Protein AF-A0A962W8J0-F1 (afdb_monomer_lite)

Radius of gyration: 10.79 Å; chains: 1; bounding box: 28×18×29 Å

Sequence (44 aa):
MTKLRIAVLGGGSWGTTVASLVTRNAPVTLWARNPATVEEINTR

pLDDT: mean 94.42, std 6.65, range [62.19, 97.88]

Structure (mmCIF, N/CA/C/O backbone):
data_AF-A0A962W8J0-F1
#
_entry.id   AF-A0A962W8J0-F1
#
loop_
_atom_site.group_PDB
_atom_site.id
_atom_site.type_symbol
_atom_site.label_atom_id
_atom_site.label_alt_id
_atom_site.label_comp_id
_atom_site.label_asym_id
_atom_site.label_entity_id
_atom_site.label_seq_id
_atom_site.pdbx_PDB_ins_code
_atom_site.Cartn_x
_atom_site.Cartn_y
_atom_site.Cartn_z
_atom_site.occupancy
_atom_site.B_iso_or_equiv
_atom_site.auth_seq_id
_atom_site.auth_comp_id
_atom_site.auth_asym_id
_atom_site.auth_atom_id
_atom_site.pdbx_PDB_model_num
ATOM 1 N N . MET A 1 1 ? -19.549 -0.682 17.207 1.00 62.19 1 MET A N 1
ATOM 2 C CA . MET A 1 1 ? -18.202 -0.068 17.148 1.00 62.19 1 MET A CA 1
ATOM 3 C C . MET A 1 1 ? -17.882 0.230 15.692 1.00 62.19 1 MET A C 1
ATOM 5 O O . MET A 1 1 ? -18.148 -0.622 14.852 1.00 62.19 1 MET A O 1
ATOM 9 N N . THR A 1 2 ? -17.392 1.425 15.367 1.00 72.75 2 THR A N 1
ATOM 10 C CA . THR A 1 2 ? -16.980 1.773 13.999 1.00 72.75 2 THR A CA 1
ATOM 11 C C . THR A 1 2 ? -15.700 1.019 13.636 1.00 72.75 2 THR A C 1
ATOM 13 O O . THR A 1 2 ? -14.750 0.978 14.415 1.00 72.75 2 THR A O 1
ATOM 16 N N . LYS A 1 3 ? -15.676 0.379 12.463 1.00 83.88 3 LYS A N 1
ATOM 17 C CA . LYS A 1 3 ? -14.495 -0.341 11.970 1.00 83.88 3 LYS A CA 1
ATOM 18 C C . LYS A 1 3 ? -13.446 0.688 11.540 1.00 83.88 3 LYS A C 1
ATOM 20 O O . LYS A 1 3 ? -13.708 1.466 10.624 1.00 83.88 3 LYS A O 1
ATOM 25 N N . LEU A 1 4 ? -12.291 0.711 12.208 1.00 94.56 4 LEU A N 1
ATOM 26 C CA . LEU A 1 4 ? -11.184 1.608 11.865 1.00 94.56 4 LEU A CA 1
ATOM 27 C C . LEU A 1 4 ? -10.716 1.319 10.429 1.00 94.56 4 LEU A C 1
ATOM 29 O O . LEU A 1 4 ? -10.526 0.159 10.073 1.00 94.56 4 LEU A O 1
ATOM 33 N N . ARG A 1 5 ? -10.559 2.356 9.601 1.00 95.81 5 ARG A N 1
ATOM 34 C CA . ARG A 1 5 ? -10.054 2.258 8.221 1.00 95.81 5 ARG A CA 1
ATOM 35 C C . ARG A 1 5 ? -8.799 3.102 8.103 1.00 95.81 5 ARG A C 1
ATOM 37 O O . ARG A 1 5 ? -8.804 4.251 8.534 1.00 95.81 5 ARG A O 1
ATOM 44 N N . ILE A 1 6 ? -7.744 2.533 7.533 1.00 97.19 6 ILE A N 1
ATOM 45 C CA . ILE A 1 6 ? -6.415 3.145 7.538 1.00 97.19 6 ILE A CA 1
ATOM 46 C C . ILE A 1 6 ? -5.934 3.325 6.103 1.00 97.19 6 ILE A C 1
ATOM 48 O O . ILE A 1 6 ? -6.067 2.427 5.275 1.00 97.19 6 ILE A O 1
ATOM 52 N N . ALA A 1 7 ? -5.366 4.493 5.813 1.00 97.88 7 ALA A N 1
ATOM 53 C CA . ALA A 1 7 ? -4.679 4.767 4.560 1.00 97.88 7 ALA A CA 1
ATOM 54 C C . ALA A 1 7 ? -3.188 4.978 4.839 1.00 97.88 7 ALA A C 1
ATOM 56 O O . ALA A 1 7 ? -2.830 5.778 5.701 1.00 97.88 7 ALA A O 1
ATOM 57 N N . VAL A 1 8 ? -2.329 4.272 4.104 1.00 97.75 8 VAL A N 1
ATOM 58 C CA . VAL A 1 8 ? -0.875 4.468 4.139 1.00 97.75 8 VAL A CA 1
ATOM 59 C C . VAL A 1 8 ? -0.456 5.129 2.833 1.00 97.75 8 VAL A C 1
ATOM 61 O O . VAL A 1 8 ? -0.751 4.611 1.759 1.00 97.75 8 VAL A O 1
ATOM 64 N N . LEU A 1 9 ? 0.211 6.280 2.913 1.00 97.25 9 LEU A N 1
ATOM 65 C CA . LEU A 1 9 ? 0.671 7.026 1.743 1.00 97.25 9 LEU A CA 1
ATOM 66 C C . LEU A 1 9 ? 2.154 6.734 1.490 1.00 97.25 9 LEU A C 1
ATOM 68 O O . LEU A 1 9 ? 3.018 7.186 2.235 1.00 97.25 9 LEU A O 1
ATOM 72 N N . GLY A 1 10 ? 2.435 5.991 0.421 1.00 96.06 10 GLY A N 1
ATOM 73 C CA . GLY A 1 10 ? 3.773 5.630 -0.042 1.00 96.06 10 GLY A CA 1
ATOM 74 C C . GLY A 1 10 ? 4.018 4.120 -0.033 1.00 96.06 10 GLY A C 1
ATOM 75 O O . GLY A 1 10 ? 4.193 3.527 1.021 1.00 96.06 10 GLY A O 1
ATOM 76 N N . GLY A 1 11 ? 4.132 3.500 -1.211 1.00 94.94 11 GLY A N 1
ATOM 77 C CA . GLY A 1 11 ? 4.452 2.071 -1.385 1.00 94.94 11 GLY A CA 1
ATOM 78 C C . GLY A 1 11 ? 5.939 1.708 -1.277 1.00 94.94 11 GLY A C 1
ATOM 79 O O . GLY A 1 11 ? 6.371 0.754 -1.907 1.00 94.94 11 GLY A O 1
ATOM 80 N N . GLY A 1 12 ? 6.741 2.489 -0.546 1.00 94.00 12 GLY A N 1
ATOM 81 C CA . GLY A 1 12 ? 8.157 2.179 -0.302 1.00 94.00 12 GLY A CA 1
ATOM 82 C C . GLY A 1 12 ? 8.348 1.138 0.807 1.00 94.00 12 GLY A C 1
ATOM 83 O O . GLY A 1 12 ? 7.374 0.656 1.385 1.00 94.00 12 GLY A O 1
ATOM 84 N N . SER A 1 13 ? 9.601 0.837 1.162 1.00 93.88 13 SER A N 1
ATOM 85 C CA . SER A 1 13 ? 9.948 -0.168 2.187 1.00 93.88 13 SER A CA 1
ATOM 86 C C . SER A 1 13 ? 9.223 0.049 3.520 1.00 93.88 13 SER A C 1
ATOM 88 O O . SER A 1 13 ? 8.645 -0.878 4.080 1.00 93.88 13 SER A O 1
ATOM 90 N N . TRP A 1 14 ? 9.179 1.286 4.013 1.00 95.88 14 TRP A N 1
ATOM 91 C CA . TRP A 1 14 ? 8.502 1.600 5.271 1.00 95.88 14 TRP A CA 1
ATOM 92 C C . TRP A 1 14 ? 6.976 1.577 5.168 1.00 95.88 14 TRP A C 1
ATOM 94 O O . TRP A 1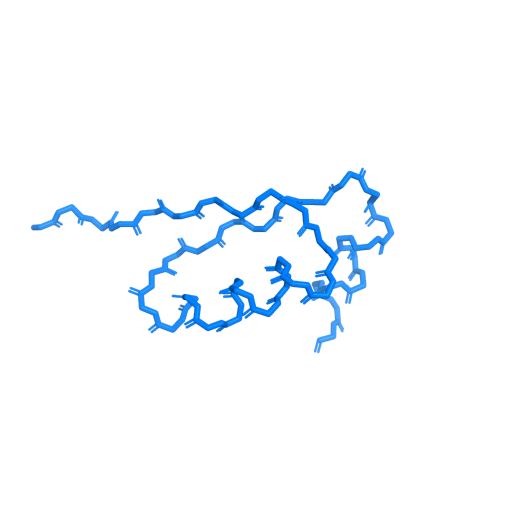 14 ? 6.318 1.050 6.060 1.00 95.88 14 TRP A O 1
ATOM 104 N N . GLY A 1 15 ? 6.391 2.109 4.092 1.00 96.81 15 GLY A N 1
ATOM 105 C CA . GLY A 1 15 ? 4.933 2.141 3.954 1.00 96.81 15 GLY A CA 1
ATOM 106 C C . GLY A 1 15 ? 4.329 0.753 3.740 1.00 96.81 15 GLY A C 1
ATOM 107 O O . GLY A 1 15 ? 3.314 0.426 4.351 1.00 96.81 15 GLY A O 1
ATOM 108 N N . THR A 1 16 ? 5.002 -0.108 2.974 1.00 96.44 16 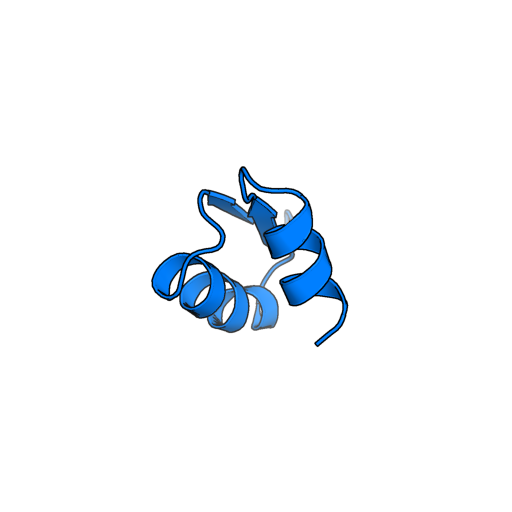THR A N 1
ATOM 109 C CA . THR A 1 16 ? 4.640 -1.531 2.853 1.00 96.44 16 THR A CA 1
ATOM 110 C C . THR A 1 16 ? 4.809 -2.273 4.181 1.00 96.44 16 THR A C 1
ATOM 112 O O . THR A 1 16 ? 3.901 -2.998 4.586 1.00 96.44 16 THR A O 1
ATOM 115 N N . THR A 1 17 ? 5.900 -2.027 4.918 1.00 96.94 17 THR A N 1
ATOM 116 C CA . THR A 1 17 ? 6.119 -2.607 6.259 1.00 96.94 17 THR A CA 1
ATOM 117 C C . THR A 1 17 ? 4.995 -2.234 7.225 1.00 96.94 17 THR A C 1
ATOM 119 O O . THR A 1 17 ? 4.396 -3.106 7.855 1.00 96.94 17 THR A O 1
ATOM 122 N N . VAL A 1 18 ? 4.652 -0.948 7.321 1.00 97.38 18 VAL A N 1
ATOM 123 C CA . VAL A 1 18 ? 3.574 -0.478 8.202 1.00 97.38 18 VAL A CA 1
ATOM 124 C C . VAL A 1 18 ? 2.225 -1.048 7.763 1.00 97.38 18 VAL A C 1
ATOM 126 O O . VAL A 1 18 ? 1.480 -1.550 8.603 1.00 97.38 18 VAL A O 1
ATOM 129 N N . ALA A 1 19 ? 1.916 -1.034 6.462 1.00 97.31 19 ALA A N 1
ATOM 130 C CA . ALA A 1 19 ? 0.677 -1.608 5.941 1.00 97.31 19 ALA A CA 1
ATOM 131 C C . ALA A 1 19 ? 0.543 -3.103 6.289 1.00 97.31 19 ALA A C 1
ATOM 133 O O . ALA A 1 19 ? -0.523 -3.5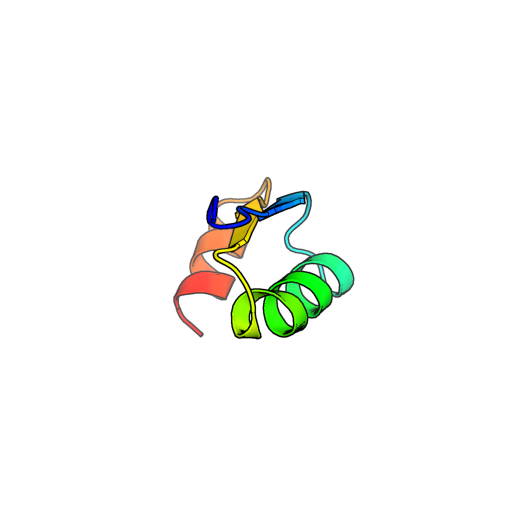31 6.735 1.00 97.31 19 ALA A O 1
ATOM 134 N N . SER A 1 20 ? 1.633 -3.868 6.171 1.00 96.25 20 SER A N 1
ATOM 135 C CA . SER A 1 20 ? 1.692 -5.296 6.511 1.00 96.25 20 SER A CA 1
ATOM 136 C C . SER A 1 20 ? 1.453 -5.569 8.002 1.00 96.25 20 SER A C 1
ATOM 138 O O . SER A 1 20 ? 0.726 -6.492 8.370 1.00 96.25 20 SER A O 1
ATOM 140 N N . LEU A 1 21 ? 1.984 -4.728 8.894 1.00 97.12 21 LEU A N 1
ATOM 141 C CA . LEU A 1 21 ? 1.739 -4.869 10.334 1.00 97.12 21 LEU A CA 1
ATOM 142 C C . LEU A 1 21 ? 0.293 -4.518 10.711 1.00 97.12 21 LEU A C 1
ATOM 144 O O . LEU A 1 21 ? -0.338 -5.206 11.518 1.00 97.12 21 LEU A O 1
ATOM 148 N N . VAL A 1 22 ? -0.240 -3.447 10.125 1.00 96.62 22 VAL A N 1
ATOM 149 C CA . VAL A 1 22 ? -1.531 -2.867 10.508 1.00 96.62 22 VAL A CA 1
ATOM 150 C C . VAL A 1 22 ? -2.718 -3.651 9.939 1.00 96.62 22 VAL A C 1
ATOM 152 O O . VAL A 1 22 ? -3.741 -3.774 10.620 1.00 96.62 22 VAL A O 1
ATOM 155 N N . THR A 1 23 ? -2.582 -4.246 8.747 1.00 96.00 23 THR A N 1
ATOM 156 C CA . THR A 1 23 ? -3.663 -5.006 8.084 1.00 96.00 23 THR A CA 1
ATOM 157 C C . THR A 1 23 ? -4.178 -6.189 8.919 1.00 96.00 23 THR A C 1
ATOM 159 O O . THR A 1 23 ? -5.323 -6.613 8.785 1.00 96.00 23 THR A O 1
ATOM 162 N N . ARG A 1 24 ? -3.372 -6.668 9.879 1.00 95.31 24 ARG A N 1
ATOM 163 C CA . ARG A 1 24 ? -3.752 -7.711 10.848 1.00 95.31 24 ARG A CA 1
ATOM 164 C C . ARG A 1 24 ? -4.892 -7.294 11.787 1.00 95.31 24 ARG A C 1
ATOM 166 O O . ARG A 1 24 ? -5.532 -8.163 12.367 1.00 95.31 24 ARG A O 1
ATOM 173 N N . ASN A 1 25 ? -5.130 -5.990 11.956 1.00 95.25 25 ASN A N 1
ATOM 174 C CA . ASN A 1 25 ? -6.086 -5.444 12.927 1.00 95.25 25 ASN A CA 1
ATOM 175 C C . ASN A 1 25 ? -7.170 -4.558 12.294 1.00 95.25 25 ASN A C 1
ATOM 177 O O . ASN A 1 25 ? -8.229 -4.362 12.891 1.00 95.25 25 ASN A O 1
ATOM 181 N N . ALA A 1 26 ? -6.927 -4.000 11.106 1.00 96.12 26 ALA A N 1
ATOM 182 C CA . ALA A 1 26 ? -7.856 -3.089 10.445 1.00 96.12 26 ALA A CA 1
ATOM 183 C C . ALA A 1 26 ? -7.692 -3.123 8.917 1.00 96.12 26 ALA A C 1
ATOM 185 O O . ALA A 1 26 ? -6.581 -3.322 8.437 1.00 96.12 26 ALA A O 1
ATOM 186 N N . PRO A 1 27 ? -8.758 -2.875 8.134 1.00 96.44 27 PRO A N 1
ATOM 187 C CA . PRO A 1 27 ? -8.637 -2.657 6.696 1.00 96.44 27 PRO A CA 1
ATOM 188 C C . PRO A 1 27 ? -7.670 -1.513 6.365 1.00 96.44 27 PRO A C 1
ATOM 190 O O . PRO A 1 27 ? -7.856 -0.382 6.831 1.00 96.44 27 PRO A O 1
ATOM 193 N N . VAL A 1 28 ? -6.678 -1.807 5.521 1.00 97.31 28 VAL A N 1
ATOM 194 C CA . VAL A 1 28 ? -5.661 -0.856 5.056 1.00 97.31 28 VAL A CA 1
ATOM 195 C C . VAL A 1 28 ? -5.771 -0.658 3.545 1.00 97.31 28 VAL A C 1
ATOM 197 O O . VAL A 1 28 ? -5.855 -1.625 2.793 1.00 97.31 28 VAL A O 1
ATOM 200 N N . THR A 1 29 ? -5.712 0.595 3.094 1.00 97.44 29 THR A N 1
ATOM 201 C CA . THR A 1 29 ? -5.429 0.952 1.698 1.00 97.44 29 THR A CA 1
ATOM 202 C C . THR A 1 29 ? -4.023 1.542 1.611 1.00 97.44 29 THR A C 1
ATOM 204 O O . THR A 1 29 ? -3.759 2.604 2.178 1.00 97.44 29 THR A O 1
ATOM 207 N N . LEU A 1 30 ? -3.120 0.864 0.902 1.00 97.81 30 LEU A N 1
ATOM 208 C CA . LEU A 1 30 ? -1.777 1.365 0.615 1.00 97.81 30 LEU A CA 1
ATOM 209 C C . LEU A 1 30 ? -1.779 2.114 -0.721 1.00 97.81 30 LEU A C 1
ATOM 211 O O . LEU A 1 30 ? -2.091 1.545 -1.762 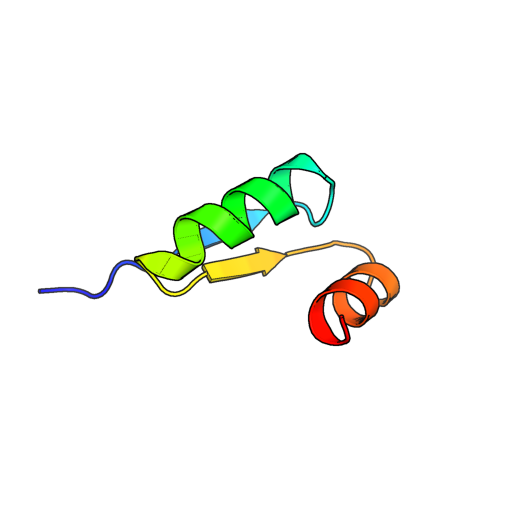1.00 97.81 30 LEU A O 1
ATOM 215 N N . TRP A 1 31 ? -1.414 3.390 -0.689 1.00 97.69 31 TRP A N 1
ATOM 216 C CA . TRP A 1 31 ? -1.301 4.232 -1.871 1.00 97.69 31 TRP A CA 1
ATOM 217 C C . TRP A 1 31 ? 0.148 4.302 -2.329 1.00 97.69 31 TRP A C 1
ATOM 219 O O . TRP A 1 31 ? 1.033 4.689 -1.567 1.00 97.69 31 TRP A O 1
ATOM 229 N N . ALA A 1 32 ? 0.395 4.007 -3.598 1.00 97.06 32 ALA A N 1
ATOM 230 C CA . ALA A 1 32 ? 1.671 4.279 -4.243 1.00 97.06 32 ALA A CA 1
ATOM 231 C C . ALA A 1 32 ? 1.436 5.114 -5.502 1.00 97.06 32 ALA A C 1
ATOM 233 O O . ALA A 1 32 ? 0.418 4.975 -6.173 1.00 97.06 32 ALA A O 1
ATOM 234 N N . ARG A 1 33 ? 2.381 6.006 -5.814 1.00 96.38 33 ARG A N 1
ATOM 235 C CA . ARG A 1 33 ? 2.287 6.868 -7.000 1.00 96.38 33 ARG A CA 1
ATOM 236 C C . ARG A 1 33 ? 2.449 6.074 -8.297 1.00 96.38 33 ARG A C 1
ATOM 238 O O . ARG A 1 33 ? 1.798 6.395 -9.282 1.00 96.38 33 ARG A O 1
ATOM 245 N N . ASN A 1 34 ? 3.363 5.106 -8.308 1.00 96.50 34 ASN A N 1
ATOM 246 C CA . ASN A 1 34 ? 3.705 4.336 -9.497 1.00 96.50 34 ASN A CA 1
ATOM 247 C C . ASN A 1 34 ? 2.775 3.115 -9.626 1.00 96.50 34 ASN A C 1
ATOM 249 O O . ASN A 1 34 ? 2.838 2.245 -8.753 1.00 96.50 34 ASN A O 1
ATOM 253 N N . PRO A 1 35 ? 1.973 3.001 -10.701 1.00 96.94 35 PRO A N 1
ATOM 254 C CA . PRO A 1 35 ? 1.118 1.839 -10.931 1.00 96.94 35 PRO A CA 1
ATOM 255 C C . PRO A 1 35 ? 1.883 0.512 -10.977 1.00 96.94 35 PRO A C 1
ATOM 257 O O . PRO A 1 35 ? 1.381 -0.483 -10.471 1.00 96.94 35 PRO A O 1
ATOM 260 N N . ALA A 1 36 ? 3.115 0.492 -11.501 1.00 96.81 36 ALA A N 1
ATOM 261 C CA . ALA A 1 36 ? 3.926 -0.727 -11.535 1.00 96.81 36 ALA A CA 1
ATOM 262 C C . ALA A 1 36 ? 4.272 -1.232 -10.123 1.00 96.81 36 ALA A C 1
ATOM 264 O O . ALA A 1 36 ? 4.256 -2.431 -9.875 1.00 96.81 36 ALA A O 1
ATOM 265 N N . THR A 1 37 ? 4.519 -0.318 -9.177 1.00 95.06 37 THR A N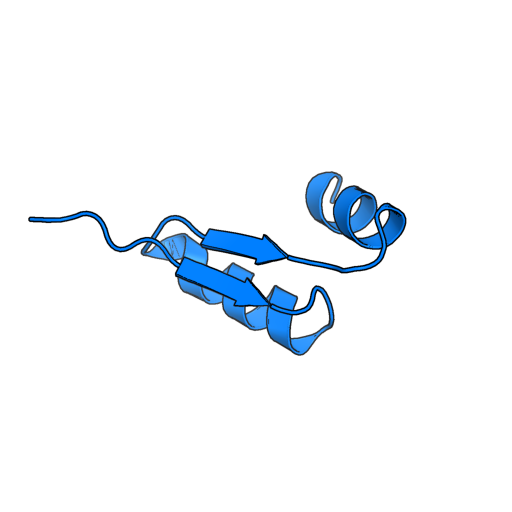 1
ATOM 266 C CA . THR A 1 37 ? 4.728 -0.666 -7.763 1.00 95.06 37 THR A CA 1
ATOM 267 C C . THR A 1 37 ? 3.446 -1.192 -7.121 1.00 95.06 37 THR A C 1
ATOM 269 O O . THR A 1 37 ? 3.504 -2.110 -6.313 1.00 95.06 37 THR A O 1
ATOM 27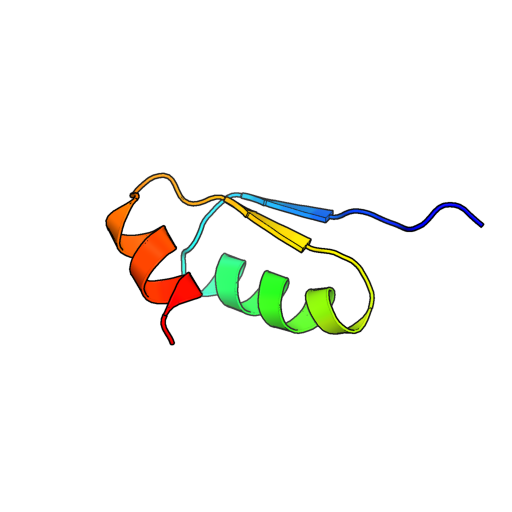2 N N . VAL A 1 38 ? 2.283 -0.631 -7.469 1.00 96.44 38 VAL A N 1
ATOM 273 C CA . VAL A 1 38 ? 0.988 -1.142 -6.983 1.00 96.44 38 VAL A CA 1
ATOM 274 C C . VAL A 1 38 ? 0.759 -2.571 -7.472 1.00 96.44 38 VAL A C 1
ATOM 276 O O . VAL A 1 38 ? 0.384 -3.428 -6.677 1.00 96.44 38 VAL A O 1
ATOM 279 N N . GLU A 1 39 ? 1.024 -2.835 -8.751 1.00 97.06 39 GLU A N 1
ATOM 280 C CA . GLU A 1 39 ? 0.900 -4.173 -9.331 1.00 97.06 39 GLU A CA 1
ATOM 281 C C . GLU A 1 39 ? 1.854 -5.168 -8.660 1.00 97.06 39 GLU A C 1
ATOM 283 O O . GLU A 1 39 ? 1.437 -6.246 -8.244 1.00 97.06 39 GLU A O 1
ATOM 288 N N . GLU A 1 40 ? 3.119 -4.783 -8.479 1.00 95.62 40 GLU A N 1
ATOM 289 C CA . GLU A 1 40 ? 4.122 -5.602 -7.793 1.00 95.62 40 GLU A CA 1
ATOM 290 C C . GLU A 1 40 ? 3.697 -5.970 -6.364 1.00 95.62 40 GLU A C 1
ATOM 292 O O . GLU A 1 40 ? 3.869 -7.115 -5.954 1.00 95.62 40 GLU A O 1
ATOM 297 N N . ILE A 1 41 ? 3.124 -5.019 -5.618 1.00 94.75 41 ILE A N 1
ATOM 298 C CA . ILE A 1 41 ? 2.630 -5.245 -4.252 1.00 94.75 41 ILE A CA 1
ATOM 299 C C . ILE A 1 41 ? 1.402 -6.166 -4.241 1.00 94.75 41 ILE A C 1
ATOM 301 O O . ILE A 1 41 ? 1.250 -6.954 -3.317 1.00 94.75 41 ILE A O 1
ATOM 305 N N . ASN A 1 42 ? 0.509 -6.060 -5.228 1.00 94.88 42 ASN A N 1
ATOM 306 C CA . ASN A 1 42 ? -0.730 -6.845 -5.265 1.00 94.88 42 ASN A CA 1
ATOM 307 C C . ASN A 1 42 ? -0.541 -8.278 -5.787 1.00 94.88 42 ASN A C 1
ATOM 309 O O . ASN A 1 42 ? -1.412 -9.119 -5.573 1.00 94.88 42 ASN A O 1
ATOM 313 N N . THR A 1 43 ? 0.551 -8.547 -6.503 1.00 96.31 43 THR A N 1
ATOM 314 C CA . THR A 1 43 ? 0.799 -9.838 -7.171 1.00 96.31 43 THR A CA 1
ATOM 315 C C . THR A 1 43 ? 1.836 -10.716 -6.471 1.00 96.31 43 THR A C 1
ATOM 317 O O . THR A 1 43 ? 2.092 -11.829 -6.935 1.00 96.31 43 THR A O 1
ATOM 320 N N . ARG A 1 44 ? 2.420 -10.253 -5.360 1.00 82.62 44 ARG A N 1
ATOM 321 C CA . ARG A 1 44 ? 3.373 -11.001 -4.528 1.00 82.62 44 ARG A CA 1
ATOM 322 C C . ARG A 1 44 ? 2.868 -11.162 -3.104 1.00 82.62 44 ARG A C 1
ATOM 324 O O . ARG A 1 44 ? 3.047 -12.278 -2.572 1.00 82.62 44 ARG A O 1
#

Secondary structure (DSSP, 8-state):
-PPP-EEEE--SHHHHHHHHHHTTTS-EEEE-S-HHHHHHHHH-

Foldseek 3Di:
DDADEEEQEALDPVSLVVQVVCVVRGHYDYDHPDVVSVVVSVVD